Protein AF-A0A2S5AZ32-F1 (afdb_monomer_lite)

Sequence (70 aa):
MANSMTEHSRRVRAETARRLNDKAIAEGRARRILMQLPADLADEFDAICAEMGVSRPQALKALCELYRAN

pLDDT: mean 89.81, std 10.07, range [51.88, 97.94]

Foldseek 3Di:
DPVCPDPVNVVVVVVVVVVVVVVCVVVVVDDDDDDDDDPVVVVVLVVVCVVVVHDSVVVVVVVVVVVVVD

Organism: Avibacterium paragallinarum (NCBI:txid728)

Radius of gyration: 16.83 Å; chains: 1; bounding box: 26×33×42 Å

Structure (mmCIF, N/CA/C/O backbone):
data_AF-A0A2S5AZ32-F1
#
_entry.id   AF-A0A2S5AZ32-F1
#
loop_
_atom_site.group_PDB
_atom_site.id
_atom_site.type_symbol
_atom_site.label_atom_id
_atom_site.label_alt_id
_atom_site.label_comp_id
_atom_site.label_asym_id
_atom_site.label_entity_id
_atom_site.label_seq_id
_atom_site.pdbx_PDB_ins_code
_atom_site.Cartn_x
_atom_site.Cartn_y
_atom_site.Cartn_z
_atom_site.occupancy
_atom_site.B_iso_or_equiv
_atom_site.auth_seq_id
_atom_site.auth_comp_id
_atom_site.auth_asym_id
_atom_site.auth_atom_id
_atom_site.pdbx_PDB_model_num
ATOM 1 N N . MET A 1 1 ? -6.330 -18.272 -30.096 1.00 51.88 1 MET A N 1
ATOM 2 C CA . MET A 1 1 ? -6.073 -17.498 -28.855 1.00 51.88 1 MET A CA 1
ATOM 3 C C . MET A 1 1 ? -4.741 -17.853 -28.156 1.00 51.88 1 MET A C 1
ATOM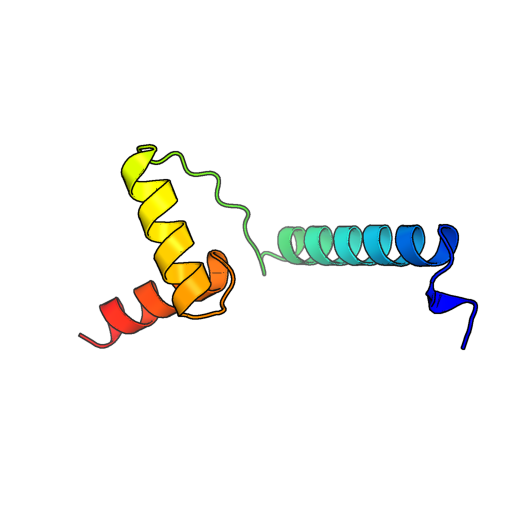 5 O O . MET A 1 1 ? -4.588 -17.572 -26.976 1.00 51.88 1 MET A O 1
ATOM 9 N N . ALA A 1 2 ? -3.730 -18.385 -28.862 1.00 54.66 2 ALA A N 1
ATOM 10 C CA . ALA A 1 2 ? -2.476 -18.856 -28.246 1.00 54.66 2 ALA A CA 1
ATOM 11 C C . ALA A 1 2 ? -1.410 -17.759 -28.018 1.00 54.66 2 ALA A C 1
ATOM 13 O O . ALA A 1 2 ? -0.543 -17.900 -27.161 1.00 54.66 2 ALA A O 1
ATOM 14 N N . ASN A 1 3 ? -1.488 -16.635 -28.740 1.00 57.97 3 ASN A N 1
ATOM 15 C CA . ASN A 1 3 ? -0.432 -15.614 -28.716 1.00 57.97 3 ASN A CA 1
ATOM 16 C C . ASN A 1 3 ? -0.424 -14.772 -27.423 1.00 57.97 3 ASN A C 1
ATOM 18 O O . ASN A 1 3 ? 0.597 -14.211 -27.044 1.00 57.97 3 ASN A O 1
ATOM 22 N N . SER A 1 4 ? -1.550 -14.753 -26.702 1.00 58.56 4 SER A N 1
ATOM 23 C CA . SER A 1 4 ? -1.758 -14.007 -25.454 1.00 58.56 4 SER A CA 1
ATOM 24 C C . SER A 1 4 ? -0.857 -14.470 -24.298 1.00 58.56 4 SER A C 1
ATOM 26 O O . SER A 1 4 ? -0.537 -13.673 -23.420 1.00 58.56 4 SER A O 1
ATOM 28 N N . MET A 1 5 ? -0.433 -15.735 -24.280 1.00 70.81 5 MET A N 1
ATOM 29 C CA . MET A 1 5 ? 0.311 -16.320 -23.150 1.00 70.81 5 MET A CA 1
ATOM 30 C C . MET A 1 5 ? 1.830 -16.365 -23.379 1.00 70.81 5 MET A C 1
ATOM 32 O O . MET A 1 5 ? 2.582 -16.795 -22.496 1.00 70.81 5 MET A O 1
ATOM 36 N N . THR A 1 6 ? 2.284 -15.891 -24.545 1.00 83.44 6 THR A N 1
ATOM 37 C CA . THR A 1 6 ? 3.705 -15.812 -24.902 1.00 83.44 6 THR A CA 1
ATOM 38 C C . THR A 1 6 ? 4.451 -14.851 -23.977 1.00 83.44 6 THR A C 1
ATOM 40 O O . THR A 1 6 ? 3.883 -13.886 -23.456 1.00 83.44 6 THR A O 1
ATOM 43 N N . GLU A 1 7 ? 5.741 -15.107 -23.764 1.00 82.56 7 GLU A N 1
ATOM 44 C CA . GLU A 1 7 ? 6.600 -14.248 -22.942 1.00 82.56 7 GLU A CA 1
ATOM 45 C C . GLU A 1 7 ? 6.625 -12.805 -23.466 1.00 82.56 7 GLU A C 1
ATOM 47 O O . GLU A 1 7 ? 6.501 -11.852 -22.695 1.00 82.56 7 GLU A O 1
ATOM 52 N N . HIS A 1 8 ? 6.672 -12.643 -24.791 1.00 85.25 8 HIS A N 1
ATOM 53 C CA . HIS A 1 8 ? 6.585 -11.341 -25.443 1.00 85.25 8 HIS A CA 1
ATOM 54 C C . HIS A 1 8 ? 5.292 -10.602 -25.071 1.00 85.25 8 HIS A C 1
ATOM 56 O O . HIS A 1 8 ? 5.338 -9.456 -24.626 1.00 85.25 8 HIS A O 1
ATOM 62 N N . SER A 1 9 ? 4.139 -11.275 -25.148 1.00 84.25 9 SER A N 1
ATOM 63 C CA . SER A 1 9 ? 2.853 -10.666 -24.788 1.00 84.25 9 SER A CA 1
ATOM 64 C C . SER A 1 9 ? 2.760 -10.305 -23.303 1.00 84.25 9 SER A C 1
ATOM 66 O O . SER A 1 9 ? 2.185 -9.272 -22.958 1.00 84.25 9 SER A O 1
ATOM 68 N N . ARG A 1 10 ? 3.359 -11.103 -22.407 1.00 85.25 10 ARG A N 1
ATOM 69 C CA . ARG A 1 10 ? 3.458 -10.757 -20.977 1.00 85.25 10 ARG A CA 1
ATOM 70 C C . ARG A 1 10 ? 4.304 -9.504 -20.751 1.00 85.25 10 ARG A C 1
ATOM 72 O O . ARG A 1 10 ? 3.877 -8.619 -20.011 1.00 85.25 10 ARG A O 1
ATOM 79 N N . ARG A 1 11 ? 5.453 -9.396 -21.426 1.00 87.25 11 ARG A N 1
ATOM 80 C CA . ARG A 1 11 ? 6.331 -8.217 -21.350 1.00 87.25 11 ARG A CA 1
ATOM 81 C C . ARG A 1 11 ? 5.635 -6.951 -21.839 1.00 87.25 11 ARG A C 1
ATOM 83 O O . ARG A 1 11 ? 5.664 -5.944 -21.138 1.00 87.25 11 ARG A O 1
ATOM 90 N N . VAL A 1 12 ? 4.953 -7.017 -22.983 1.00 89.50 12 VAL A N 1
ATOM 91 C CA . VAL A 1 12 ? 4.218 -5.871 -23.548 1.00 89.50 12 VAL A CA 1
ATOM 92 C C . VAL A 1 12 ? 3.123 -5.383 -22.593 1.00 89.50 12 VAL A C 1
ATOM 94 O O . VAL A 1 12 ? 2.971 -4.177 -22.388 1.00 89.50 12 VAL A O 1
ATOM 97 N N . ARG A 1 13 ? 2.386 -6.294 -21.943 1.00 87.62 13 ARG A N 1
ATOM 98 C CA . ARG A 1 13 ? 1.380 -5.916 -20.935 1.00 87.62 13 ARG A CA 1
ATOM 99 C C . ARG A 1 13 ? 1.995 -5.263 -19.707 1.00 87.62 13 ARG A C 1
ATOM 101 O O . ARG A 1 13 ? 1.486 -4.238 -19.263 1.00 87.62 13 ARG A O 1
ATOM 108 N N . ALA A 1 14 ? 3.077 -5.830 -19.176 1.00 87.88 14 ALA A N 1
ATOM 109 C CA . ALA A 1 14 ? 3.766 -5.264 -18.021 1.00 87.88 14 ALA A CA 1
ATOM 110 C C . ALA A 1 14 ? 4.303 -3.853 -18.323 1.00 87.88 14 ALA A C 1
ATOM 112 O O . ALA A 1 14 ? 4.134 -2.939 -17.517 1.00 87.88 14 ALA A O 1
ATOM 113 N N . GLU A 1 15 ? 4.879 -3.649 -19.510 1.00 91.56 15 GLU A N 1
ATOM 114 C CA . GLU A 1 15 ? 5.360 -2.339 -19.956 1.00 91.56 15 GLU A CA 1
ATOM 115 C C . GLU A 1 15 ? 4.217 -1.330 -20.122 1.00 91.56 15 GLU A C 1
ATOM 117 O O . GLU A 1 15 ? 4.315 -0.195 -19.650 1.00 91.56 15 GLU A O 1
ATOM 122 N N . THR A 1 16 ? 3.109 -1.756 -20.731 1.00 92.62 16 THR A N 1
ATOM 123 C CA . THR A 1 16 ? 1.919 -0.914 -20.904 1.00 92.62 16 THR A CA 1
ATOM 124 C C . THR A 1 16 ? 1.348 -0.499 -19.549 1.00 92.62 16 THR A C 1
ATOM 126 O O . THR A 1 16 ? 1.091 0.684 -19.329 1.00 92.62 16 THR A O 1
ATOM 129 N N . ALA A 1 17 ? 1.211 -1.442 -18.612 1.00 88.81 17 ALA A N 1
ATOM 130 C CA . ALA A 1 17 ? 0.743 -1.165 -17.256 1.00 88.81 17 ALA A CA 1
ATOM 131 C C . ALA A 1 17 ? 1.668 -0.179 -16.528 1.00 88.81 17 ALA A C 1
ATOM 133 O O . ALA A 1 17 ? 1.191 0.783 -15.927 1.00 88.81 17 ALA A O 1
ATOM 134 N N . ARG A 1 18 ? 2.994 -0.353 -16.642 1.00 91.12 18 ARG A N 1
ATOM 1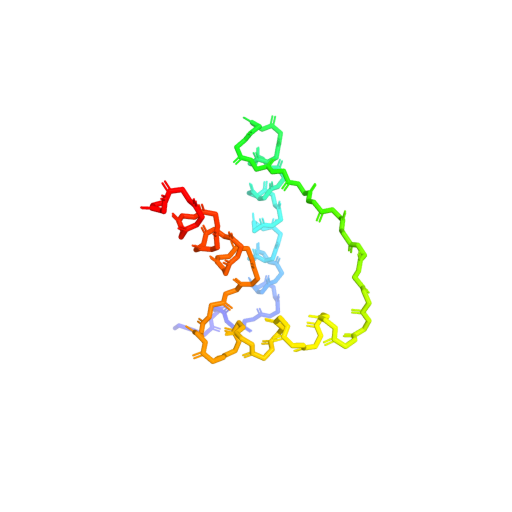35 C CA . ARG A 1 18 ? 3.974 0.588 -16.081 1.00 91.12 18 ARG A CA 1
ATOM 136 C C . ARG A 1 18 ? 3.789 1.995 -16.651 1.00 91.12 18 ARG A C 1
ATOM 138 O O . ARG A 1 18 ? 3.653 2.941 -15.883 1.00 91.12 18 ARG A O 1
ATOM 145 N N . ARG A 1 19 ? 3.704 2.129 -17.978 1.00 92.69 19 ARG A N 1
ATOM 146 C CA . ARG A 1 19 ? 3.518 3.425 -18.650 1.00 92.69 19 ARG A CA 1
ATOM 147 C C . ARG A 1 19 ? 2.220 4.117 -18.228 1.00 92.69 19 ARG A C 1
ATOM 149 O O . ARG A 1 19 ? 2.216 5.331 -18.041 1.00 92.69 19 ARG A O 1
ATOM 156 N N . LEU A 1 20 ? 1.125 3.371 -18.091 1.00 92.62 20 LEU A N 1
ATOM 157 C CA . LEU A 1 20 ? -0.150 3.921 -17.623 1.00 92.62 20 LEU A CA 1
ATOM 158 C C . LEU A 1 20 ? -0.059 4.397 -16.170 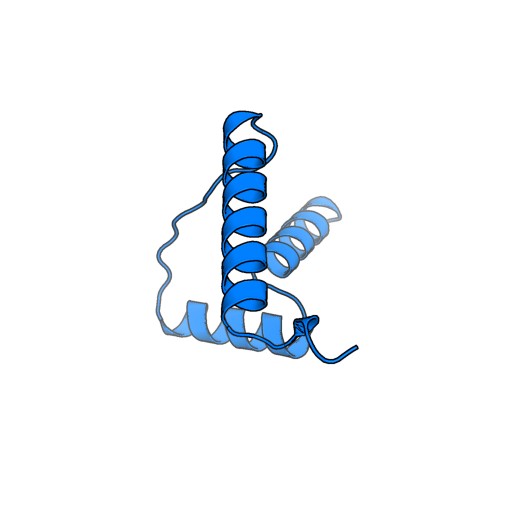1.00 92.62 20 LEU A C 1
ATOM 160 O O . LEU A 1 20 ? -0.532 5.489 -15.862 1.00 92.62 20 LEU A O 1
ATOM 164 N N . ASN A 1 21 ? 0.602 3.627 -15.303 1.00 89.44 21 ASN A N 1
ATOM 165 C CA . ASN A 1 21 ? 0.819 4.010 -13.909 1.00 89.44 21 ASN A CA 1
ATOM 166 C C . ASN A 1 21 ? 1.684 5.272 -13.792 1.00 89.44 21 ASN A C 1
ATOM 168 O O . ASN A 1 21 ? 1.336 6.187 -13.048 1.00 89.44 21 ASN A O 1
ATOM 172 N N . ASP A 1 22 ? 2.779 5.356 -14.548 1.00 92.50 22 ASP A N 1
ATOM 173 C CA . ASP A 1 22 ? 3.651 6.534 -14.548 1.00 92.50 22 ASP A CA 1
ATOM 174 C C . ASP A 1 22 ? 2.919 7.772 -15.090 1.00 92.50 22 ASP A C 1
ATOM 176 O O . ASP A 1 22 ? 3.040 8.859 -14.524 1.00 92.50 22 ASP A O 1
ATOM 180 N N . LYS A 1 23 ? 2.078 7.602 -16.121 1.00 94.31 23 LYS A N 1
ATOM 181 C CA . LYS A 1 23 ? 1.211 8.670 -16.635 1.00 94.31 23 LYS A CA 1
ATOM 182 C C . LYS A 1 23 ? 0.209 9.150 -15.581 1.00 94.31 23 LYS A C 1
ATOM 184 O O . LYS A 1 23 ? 0.068 10.353 -15.398 1.00 94.31 23 LYS A O 1
ATOM 189 N N . ALA A 1 24 ? -0.449 8.241 -14.860 1.00 92.62 24 ALA A N 1
ATOM 190 C CA . ALA A 1 24 ? -1.395 8.607 -13.805 1.00 92.62 24 ALA A CA 1
ATOM 191 C C . ALA A 1 24 ? -0.727 9.400 -12.667 1.00 92.62 24 ALA A C 1
ATOM 193 O O . ALA A 1 24 ? -1.335 10.318 -12.118 1.00 92.62 24 ALA A O 1
ATOM 194 N N . ILE A 1 25 ? 0.528 9.078 -12.339 1.00 92.94 25 ILE A N 1
ATOM 195 C CA . ILE A 1 25 ? 1.318 9.831 -11.357 1.00 92.94 25 ILE A CA 1
ATOM 196 C C . ILE A 1 25 ? 1.687 11.217 -11.898 1.00 92.94 25 ILE A C 1
ATOM 198 O O . ILE A 1 25 ? 1.503 12.208 -11.195 1.00 92.94 25 ILE A O 1
ATOM 202 N N . ALA A 1 26 ? 2.162 11.305 -13.144 1.00 92.75 26 ALA A N 1
ATOM 203 C CA . ALA A 1 26 ? 2.530 12.575 -13.774 1.00 92.75 26 ALA A CA 1
ATOM 204 C C . ALA A 1 26 ? 1.334 13.534 -13.921 1.00 92.75 26 ALA A C 1
ATOM 206 O O . ALA A 1 26 ? 1.481 14.739 -13.747 1.00 92.75 26 ALA A O 1
ATOM 207 N N . GLU A 1 27 ? 0.140 13.000 -14.188 1.00 94.94 27 GLU A N 1
ATOM 208 C CA . GLU A 1 27 ? -1.116 13.760 -14.255 1.00 94.94 27 GLU A CA 1
ATOM 209 C C . GLU A 1 27 ? -1.684 14.128 -12.870 1.00 94.94 27 GLU A C 1
ATOM 211 O O . GLU A 1 27 ? -2.763 14.712 -12.788 1.00 94.94 27 GLU A O 1
ATOM 216 N N . GLY A 1 28 ? -1.015 13.755 -11.773 1.00 91.31 28 GLY A N 1
ATOM 217 C CA . GLY A 1 28 ? -1.483 14.008 -10.406 1.00 91.31 28 GLY A CA 1
ATOM 218 C C . GLY A 1 28 ? -2.714 13.191 -9.992 1.00 91.31 28 GLY A C 1
ATOM 219 O O . GLY A 1 28 ? -3.278 13.427 -8.927 1.00 91.31 28 GLY A O 1
ATOM 220 N N . ARG A 1 29 ? -3.132 12.214 -10.806 1.00 92.12 29 ARG A N 1
ATOM 221 C CA . ARG A 1 29 ? -4.285 11.334 -10.540 1.00 92.12 29 ARG A CA 1
ATOM 222 C C . ARG A 1 29 ? -3.961 10.211 -9.557 1.00 92.12 29 ARG A C 1
ATOM 224 O O . ARG A 1 29 ? -4.870 9.626 -8.978 1.00 92.12 29 ARG A O 1
ATOM 231 N N . ALA A 1 30 ? -2.681 9.897 -9.379 1.00 90.81 30 ALA A N 1
ATOM 232 C CA . ALA A 1 30 ? -2.201 8.902 -8.431 1.00 90.81 30 ALA A CA 1
ATOM 233 C C . ALA A 1 30 ? -0.946 9.399 -7.706 1.00 90.81 30 ALA A C 1
ATOM 235 O O . ALA A 1 30 ? -0.141 10.145 -8.260 1.00 90.81 30 ALA A O 1
ATOM 236 N N . ARG A 1 31 ? -0.737 8.934 -6.472 1.00 91.69 31 ARG A N 1
ATOM 237 C CA . ARG A 1 31 ? 0.486 9.185 -5.702 1.00 91.69 31 ARG A CA 1
ATOM 238 C C . ARG A 1 31 ? 0.983 7.885 -5.084 1.00 91.69 31 ARG A C 1
ATOM 240 O O . ARG A 1 31 ? 0.197 7.115 -4.541 1.00 91.69 31 ARG A O 1
ATOM 247 N N . ARG A 1 32 ? 2.298 7.659 -5.140 1.00 90.50 32 ARG A N 1
ATOM 248 C CA . ARG A 1 32 ? 2.951 6.569 -4.400 1.00 90.50 32 ARG A CA 1
ATOM 249 C C . ARG A 1 32 ? 3.111 6.986 -2.938 1.00 90.50 32 ARG A C 1
ATOM 251 O O . ARG A 1 32 ? 3.648 8.058 -2.662 1.00 90.50 32 ARG A O 1
ATOM 258 N N . ILE A 1 33 ? 2.651 6.137 -2.025 1.00 90.19 33 ILE A N 1
ATOM 259 C CA . ILE A 1 33 ? 2.845 6.290 -0.581 1.00 90.19 33 ILE A CA 1
ATOM 260 C C . ILE A 1 33 ? 3.778 5.164 -0.141 1.00 90.19 33 ILE A C 1
ATOM 262 O O . ILE A 1 33 ? 3.463 3.992 -0.329 1.00 90.19 33 ILE A O 1
ATOM 266 N N . LEU A 1 34 ? 4.935 5.530 0.406 1.00 89.62 34 LEU A N 1
ATOM 267 C CA . LEU A 1 34 ? 5.832 4.611 1.101 1.00 89.62 34 LEU A CA 1
ATOM 268 C C . LEU A 1 34 ? 5.524 4.720 2.591 1.00 89.62 34 LEU A C 1
ATOM 270 O O . LEU A 1 34 ? 5.556 5.821 3.139 1.00 89.62 34 LEU A O 1
ATOM 274 N N . MET A 1 35 ? 5.209 3.596 3.225 1.00 88.88 35 MET A N 1
ATOM 275 C CA . MET A 1 35 ? 4.945 3.526 4.659 1.00 88.88 35 MET A CA 1
ATOM 276 C C . MET A 1 35 ? 5.710 2.362 5.277 1.00 88.88 35 MET A C 1
ATOM 278 O O . MET A 1 35 ? 5.922 1.338 4.628 1.00 88.88 35 MET A O 1
ATOM 282 N N . GLN A 1 36 ? 6.125 2.550 6.524 1.00 94.06 36 GLN A N 1
ATOM 283 C CA . GLN A 1 36 ? 6.710 1.517 7.368 1.00 94.06 36 GLN A CA 1
ATOM 284 C C . GLN A 1 36 ? 5.758 1.282 8.536 1.00 94.06 36 GLN A C 1
ATOM 286 O O . GLN A 1 36 ? 5.264 2.238 9.132 1.00 94.06 36 GLN A O 1
ATOM 291 N N . LEU A 1 37 ? 5.493 0.014 8.828 1.00 93.75 37 LEU A N 1
ATOM 292 C CA . LEU A 1 37 ? 4.616 -0.433 9.903 1.00 93.75 37 LEU A CA 1
ATOM 293 C C . LEU A 1 37 ? 5.384 -1.446 10.763 1.00 93.75 37 LEU A C 1
ATOM 295 O O . LEU A 1 37 ? 6.284 -2.111 10.238 1.00 93.75 37 LEU A O 1
ATOM 299 N N . PRO A 1 38 ? 5.048 -1.586 12.056 1.00 97.94 38 PRO A N 1
ATOM 300 C CA . PRO A 1 38 ? 5.444 -2.758 12.830 1.00 97.94 38 PRO A CA 1
ATOM 301 C C . PRO A 1 38 ? 5.031 -4.041 12.100 1.00 97.94 38 PRO A C 1
ATOM 303 O O . PRO A 1 38 ? 3.971 -4.064 11.472 1.00 97.94 38 PRO A O 1
ATOM 306 N N . ALA A 1 39 ? 5.857 -5.087 12.185 1.00 97.44 39 ALA A N 1
ATOM 307 C CA . ALA A 1 39 ? 5.640 -6.334 11.449 1.00 97.44 39 ALA A CA 1
ATOM 308 C C . ALA A 1 39 ? 4.262 -6.940 11.752 1.00 97.44 39 ALA A C 1
ATOM 310 O O . ALA A 1 39 ? 3.486 -7.155 10.828 1.00 97.44 39 ALA A O 1
ATOM 311 N N . ASP A 1 40 ? 3.914 -7.060 13.036 1.00 97.75 40 ASP A N 1
ATOM 312 C CA . ASP A 1 40 ? 2.647 -7.663 13.466 1.00 97.75 40 ASP A CA 1
ATOM 313 C C . ASP A 1 40 ? 1.424 -6.922 12.898 1.00 97.75 40 ASP A C 1
ATOM 315 O O . ASP A 1 40 ? 0.456 -7.536 12.458 1.00 97.75 40 ASP A O 1
ATOM 319 N N . LEU A 1 41 ? 1.490 -5.587 12.840 1.00 96.69 41 LEU A N 1
ATOM 320 C CA . LEU A 1 41 ? 0.413 -4.766 12.285 1.00 96.69 41 LEU A CA 1
ATOM 321 C C . LEU A 1 41 ? 0.319 -4.895 10.759 1.00 96.69 41 LEU A C 1
ATOM 323 O O . LEU A 1 41 ? -0.772 -4.834 10.195 1.00 96.69 41 LEU A O 1
ATOM 327 N N . ALA A 1 42 ? 1.456 -5.036 10.074 1.00 96.00 42 ALA A N 1
ATOM 328 C CA . ALA A 1 42 ? 1.469 -5.264 8.634 1.00 96.00 42 ALA A CA 1
ATOM 329 C C . ALA A 1 42 ? 0.860 -6.631 8.285 1.00 96.00 42 ALA A C 1
ATOM 331 O O . ALA A 1 42 ? 0.065 -6.711 7.347 1.00 96.00 42 ALA A O 1
ATOM 332 N N . ASP A 1 43 ? 1.180 -7.663 9.068 1.00 97.38 43 ASP A N 1
ATOM 333 C CA . ASP A 1 43 ? 0.642 -9.014 8.901 1.00 97.38 43 ASP A CA 1
ATOM 334 C C . ASP A 1 43 ? -0.873 -9.052 9.159 1.00 97.38 43 ASP A C 1
ATOM 336 O O . ASP A 1 43 ? -1.627 -9.626 8.371 1.00 97.38 43 ASP A O 1
ATOM 340 N N . GLU A 1 44 ? -1.345 -8.378 10.212 1.00 97.06 44 GLU A N 1
ATOM 341 C CA . GLU A 1 44 ? -2.779 -8.244 10.491 1.00 97.06 44 GLU A CA 1
ATOM 342 C C . GLU A 1 44 ? -3.506 -7.508 9.356 1.00 97.06 44 GLU A C 1
ATOM 344 O O . GLU A 1 44 ? -4.560 -7.946 8.889 1.00 97.06 44 GLU A O 1
ATOM 349 N N . PHE A 1 45 ? -2.926 -6.418 8.847 1.00 95.50 45 PHE A N 1
ATOM 350 C CA . PHE A 1 45 ? -3.512 -5.687 7.726 1.00 95.50 45 PHE A CA 1
ATOM 351 C C . PHE A 1 45 ? -3.602 -6.544 6.456 1.00 95.50 45 PHE A C 1
ATOM 353 O O . PHE A 1 45 ? -4.588 -6.456 5.717 1.00 95.50 45 PHE A O 1
ATOM 360 N N . ASP A 1 46 ? -2.609 -7.397 6.206 1.00 95.44 46 ASP A N 1
ATOM 361 C CA . ASP A 1 46 ? -2.625 -8.342 5.091 1.00 95.44 46 ASP A CA 1
ATOM 362 C C . ASP A 1 46 ? -3.690 -9.424 5.249 1.00 95.44 46 ASP A C 1
ATOM 364 O O . ASP A 1 46 ? -4.376 -9.736 4.270 1.00 95.44 46 ASP A O 1
ATOM 368 N N . ALA A 1 47 ? -3.871 -9.950 6.463 1.00 97.12 47 ALA A N 1
ATOM 369 C CA . ALA A 1 47 ? -4.936 -10.898 6.770 1.00 97.12 47 ALA A CA 1
ATOM 370 C C . ALA A 1 47 ? -6.316 -10.284 6.487 1.00 97.12 47 ALA A C 1
ATOM 372 O O . ALA A 1 47 ? -7.099 -10.860 5.732 1.00 97.12 47 ALA A O 1
ATOM 373 N N . ILE A 1 48 ? -6.560 -9.057 6.959 1.00 95.62 48 ILE A N 1
ATOM 374 C CA . ILE A 1 48 ? -7.808 -8.324 6.696 1.00 95.62 48 ILE A CA 1
ATOM 375 C C . ILE A 1 48 ? -8.018 -8.114 5.191 1.00 95.62 48 ILE A C 1
ATOM 377 O O . ILE A 1 48 ? -9.110 -8.349 4.670 1.00 95.62 48 ILE A O 1
ATOM 381 N N . CYS A 1 49 ? -6.979 -7.699 4.457 1.00 96.25 49 CYS A N 1
ATOM 382 C CA . CYS A 1 49 ? -7.070 -7.534 3.004 1.00 96.25 49 CYS A CA 1
ATOM 383 C C . CYS A 1 49 ? -7.439 -8.852 2.302 1.00 96.25 49 CYS A C 1
ATOM 385 O O . CYS A 1 49 ? -8.247 -8.841 1.368 1.00 96.25 49 CYS A O 1
ATOM 387 N N . ALA A 1 50 ? -6.865 -9.973 2.749 1.00 96.75 50 ALA A N 1
ATOM 388 C CA . ALA A 1 50 ? -7.143 -11.300 2.213 1.00 96.75 50 ALA A CA 1
ATOM 389 C C . ALA A 1 50 ? -8.576 -11.762 2.522 1.00 96.75 50 ALA A C 1
ATOM 391 O O . ALA A 1 50 ? -9.255 -12.243 1.615 1.00 96.75 50 ALA A O 1
ATOM 392 N N . GLU A 1 51 ? -9.061 -11.558 3.750 1.00 95.88 51 GLU A N 1
ATOM 393 C CA . GLU A 1 51 ? -10.441 -11.864 4.159 1.00 95.88 51 GLU A CA 1
ATOM 394 C C . GLU A 1 51 ? -11.470 -11.056 3.359 1.00 95.88 51 GLU A C 1
ATOM 396 O O . GLU A 1 51 ? -12.484 -11.590 2.911 1.00 95.88 51 GLU A O 1
ATOM 401 N N . MET A 1 52 ? -11.182 -9.777 3.113 1.00 93.12 52 MET A N 1
ATOM 402 C CA . MET A 1 52 ? -12.018 -8.902 2.289 1.00 93.12 52 MET A CA 1
ATOM 403 C C . MET A 1 52 ? -11.896 -9.186 0.781 1.00 93.12 52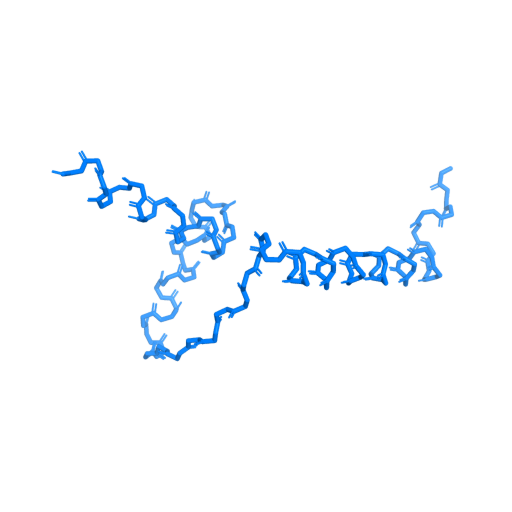 MET A C 1
ATOM 405 O O . MET A 1 52 ? -12.715 -8.702 -0.000 1.00 93.12 52 MET A O 1
ATOM 409 N N . GLY A 1 53 ? -10.869 -9.925 0.348 1.00 94.94 53 GLY A N 1
ATOM 410 C CA . GLY A 1 53 ? -10.591 -10.192 -1.065 1.00 94.94 53 GLY A CA 1
ATOM 411 C C . GLY A 1 53 ? -10.173 -8.952 -1.865 1.00 94.94 53 GLY A C 1
ATOM 412 O O . GLY A 1 53 ? -10.405 -8.891 -3.074 1.00 94.94 53 GLY A O 1
ATOM 413 N N . VAL A 1 54 ? -9.574 -7.949 -1.214 1.00 94.81 54 VAL A N 1
ATOM 414 C CA . VAL A 1 54 ? -9.200 -6.672 -1.842 1.00 94.81 54 VAL A CA 1
ATOM 415 C C . VAL A 1 54 ? -7.700 -6.402 -1.752 1.00 94.81 54 VAL A C 1
ATOM 417 O O . VAL A 1 54 ? -6.971 -6.955 -0.937 1.00 94.81 54 VAL A O 1
ATOM 420 N N . SER A 1 55 ? -7.216 -5.502 -2.605 1.00 93.94 55 SER A N 1
ATOM 421 C CA . SER A 1 55 ? -5.832 -5.019 -2.519 1.00 93.94 55 SER A CA 1
ATOM 422 C C . SER A 1 55 ? -5.659 -4.003 -1.383 1.00 93.94 55 SER A C 1
ATOM 424 O O . SER A 1 55 ? -6.588 -3.254 -1.079 1.00 93.94 55 SER A O 1
ATOM 426 N N . ARG A 1 56 ? -4.444 -3.886 -0.826 1.00 93.19 56 ARG A N 1
ATOM 427 C CA . ARG A 1 56 ? -4.106 -2.902 0.226 1.00 93.19 56 ARG A CA 1
ATOM 428 C C . ARG A 1 56 ? -4.607 -1.470 -0.052 1.00 93.19 56 ARG A C 1
ATOM 430 O O . ARG A 1 56 ? -5.185 -0.870 0.849 1.00 93.19 56 ARG A O 1
ATOM 437 N N . PRO A 1 57 ? -4.463 -0.895 -1.269 1.00 93.06 57 PRO A N 1
ATOM 438 C CA . PRO A 1 57 ? -5.005 0.437 -1.552 1.00 93.06 57 PRO A CA 1
ATOM 439 C C . PRO A 1 57 ? -6.536 0.506 -1.485 1.00 93.06 57 PRO A C 1
ATOM 441 O O . PRO A 1 57 ? -7.083 1.544 -1.120 1.00 93.06 57 PRO A O 1
ATOM 444 N N . GLN A 1 58 ? -7.236 -0.578 -1.833 1.00 94.31 58 GLN A N 1
ATOM 445 C CA . GLN A 1 58 ? -8.692 -0.638 -1.716 1.00 94.31 58 GLN A CA 1
ATOM 446 C C . GLN A 1 58 ? -9.148 -0.798 -0.266 1.00 94.31 58 GLN A C 1
ATOM 448 O O . GLN A 1 58 ? -10.091 -0.118 0.128 1.00 94.31 58 GLN A O 1
ATOM 453 N N . ALA A 1 59 ? -8.450 -1.604 0.537 1.00 94.94 59 ALA A N 1
ATOM 454 C CA . ALA A 1 59 ? -8.691 -1.664 1.978 1.00 94.94 59 ALA A CA 1
ATOM 455 C C . ALA A 1 59 ? -8.478 -0.289 2.636 1.00 94.94 59 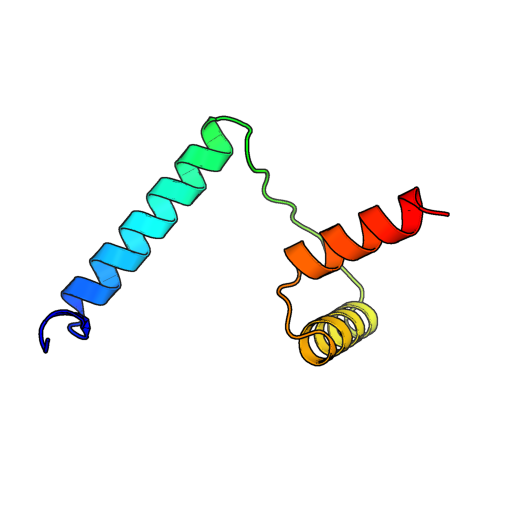ALA A C 1
ATOM 457 O O . ALA A 1 59 ? -9.322 0.174 3.399 1.00 94.94 59 ALA A O 1
ATOM 458 N N . LEU A 1 60 ? -7.407 0.426 2.263 1.00 93.69 60 LEU A N 1
ATOM 459 C CA . LEU A 1 60 ? -7.157 1.788 2.742 1.00 93.69 60 LEU A CA 1
ATOM 460 C C . LEU A 1 60 ? -8.282 2.756 2.347 1.00 93.69 60 LEU A C 1
ATOM 462 O O . LEU A 1 60 ? -8.710 3.569 3.163 1.00 93.69 60 LEU A O 1
ATOM 466 N N . LYS A 1 61 ? -8.786 2.660 1.109 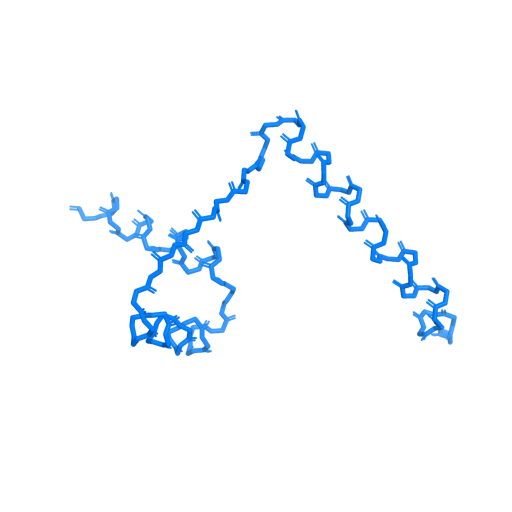1.00 94.00 61 LYS A N 1
ATOM 467 C CA . LYS A 1 61 ? -9.939 3.448 0.657 1.00 94.00 61 LYS A CA 1
ATOM 468 C C . LYS A 1 61 ? -11.174 3.165 1.521 1.00 94.00 61 LYS A C 1
ATOM 470 O O . LYS A 1 61 ? -11.783 4.116 2.001 1.00 94.00 61 LYS A O 1
ATOM 475 N N . ALA A 1 62 ? -11.499 1.892 1.748 1.00 94.19 62 ALA A N 1
ATOM 476 C CA . ALA A 1 62 ? -12.633 1.492 2.578 1.00 94.19 62 ALA A CA 1
ATOM 477 C C . ALA A 1 62 ? -12.499 2.017 4.019 1.00 94.19 62 ALA A C 1
ATOM 479 O O . ALA A 1 62 ? -13.467 2.512 4.589 1.00 94.19 62 ALA A O 1
ATOM 480 N N . LEU A 1 63 ? -11.287 1.995 4.583 1.00 93.25 63 LEU A N 1
ATOM 481 C CA . LEU A 1 63 ? -11.006 2.553 5.907 1.00 93.25 63 LEU A CA 1
ATOM 482 C C . LEU A 1 63 ? -11.231 4.073 5.957 1.00 93.25 63 LEU A C 1
ATOM 484 O O . LEU A 1 63 ? -11.830 4.576 6.907 1.00 93.25 63 LEU A O 1
ATOM 488 N N . CYS A 1 64 ? -10.800 4.813 4.930 1.00 94.75 64 CYS A N 1
ATOM 489 C CA . CYS A 1 64 ? -11.088 6.245 4.829 1.00 94.75 64 CYS A CA 1
ATOM 490 C C . CYS A 1 64 ? -12.592 6.530 4.711 1.00 94.75 64 CYS A C 1
ATOM 492 O O . CYS A 1 64 ? -13.073 7.479 5.326 1.00 94.75 64 CYS A O 1
ATOM 494 N N . GLU A 1 65 ? -13.325 5.736 3.929 1.00 95.62 65 GLU A N 1
ATOM 495 C CA . GLU A 1 65 ? -14.778 5.869 3.774 1.00 95.62 65 GLU A CA 1
ATOM 496 C C . GLU A 1 65 ? -15.504 5.598 5.096 1.00 95.62 65 GLU A C 1
ATOM 498 O O . GLU A 1 65 ? -16.330 6.409 5.508 1.00 95.62 65 GLU A O 1
ATOM 503 N N . LEU A 1 66 ? -15.131 4.530 5.806 1.00 94.81 66 LEU A N 1
ATOM 504 C CA . LEU A 1 66 ? -15.680 4.190 7.119 1.00 94.81 66 LEU A CA 1
ATOM 505 C C . LEU A 1 66 ? -15.423 5.296 8.148 1.00 94.81 66 LEU A C 1
ATOM 507 O O . LEU A 1 66 ? -16.339 5.701 8.855 1.00 94.81 66 LEU A O 1
ATOM 511 N N . TYR A 1 67 ? -14.201 5.835 8.198 1.00 95.88 67 TYR A N 1
ATOM 512 C CA . TYR A 1 67 ? -13.872 6.930 9.113 1.00 95.88 67 TYR A CA 1
ATOM 513 C C . TYR A 1 67 ? -14.657 8.216 8.814 1.00 95.88 67 TYR A C 1
ATOM 515 O O . TYR A 1 67 ? -14.956 8.970 9.729 1.00 95.88 67 TYR A O 1
ATOM 523 N N . ARG A 1 68 ? -14.975 8.487 7.541 1.00 94.19 68 ARG A N 1
ATOM 524 C CA . ARG A 1 68 ? -15.739 9.676 7.116 1.00 94.19 68 ARG A CA 1
ATOM 525 C C . ARG A 1 68 ? -17.253 9.524 7.256 1.00 94.19 68 ARG A C 1
ATOM 527 O O . ARG A 1 68 ? -17.943 10.537 7.208 1.00 94.19 68 ARG A O 1
ATOM 534 N N . ALA A 1 69 ? -17.751 8.292 7.324 1.00 89.69 69 ALA A N 1
ATOM 535 C CA . ALA A 1 69 ? -19.169 7.986 7.493 1.00 89.69 69 ALA A CA 1
ATOM 536 C C . ALA A 1 69 ? -19.617 8.003 8.966 1.00 89.69 69 ALA A C 1
ATOM 538 O O . ALA A 1 69 ? -20.816 8.107 9.223 1.00 89.69 69 ALA A O 1
ATOM 539 N N . ASN A 1 70 ? -18.663 7.896 9.895 1.00 63.03 70 ASN A N 1
ATOM 540 C CA . ASN A 1 70 ? -18.847 8.143 11.328 1.00 63.03 70 ASN A CA 1
ATOM 541 C C . ASN A 1 70 ? -18.827 9.643 11.648 1.00 63.03 70 ASN A C 1
ATOM 543 O O . ASN A 1 70 ? -19.461 10.013 12.660 1.00 63.03 70 ASN A O 1
#

Secondary structure (DSSP, 8-state):
--GGGSHHHHHHHHHHHHHHHHHHHHTTS---------HHHHHHHHHHHHHHT--HHHHHHHHHHHHHH-